Protein AF-A0A2V5Q571-F1 (afdb_monomer_lite)

Secondary structure (DSSP, 8-state):
-EE-----GGGTTTTSSS-GGGSEETTEEHHHHHHHHHHHHHHHTT-----EE--TTTHHHHHHHHHHHHHHHT--

Sequence (76 aa):
MILAAGYATRLHPLTLTRPKPLLPVAGKPMIEYVLDNLAVPLRRDGLDLIYVVTNARFAAQFEKWADDYRAASLSP

pLDDT: mean 91.31, std 9.98, range [42.5, 97.88]

Radius of gyration: 13.18 Å; chains: 1; bounding box: 26×24×38 Å

Structure (mmCIF, N/CA/C/O backbone):
data_AF-A0A2V5Q571-F1
#
_entry.id   AF-A0A2V5Q571-F1
#
loop_
_atom_site.group_PDB
_atom_site.id
_atom_site.type_symbol
_atom_site.label_atom_id
_atom_site.label_alt_id
_atom_site.label_comp_id
_atom_site.label_asym_id
_atom_site.label_entity_id
_atom_site.label_seq_id
_atom_site.pdbx_PDB_ins_code
_atom_site.Cartn_x
_atom_site.Cartn_y
_atom_site.Cartn_z
_atom_site.occupancy
_atom_site.B_iso_or_equiv
_atom_site.auth_seq_id
_atom_site.auth_comp_id
_atom_site.auth_asym_id
_atom_site.auth_atom_id
_atom_site.pdbx_PDB_model_num
ATOM 1 N N . MET A 1 1 ? 7.967 -11.035 -5.303 1.00 88.44 1 MET A N 1
ATOM 2 C CA . MET A 1 1 ? 6.922 -11.234 -4.269 1.00 88.44 1 MET A CA 1
ATOM 3 C C . MET A 1 1 ? 7.166 -10.267 -3.118 1.00 88.44 1 MET A C 1
ATOM 5 O O . MET A 1 1 ? 8.317 -10.103 -2.735 1.00 88.44 1 MET A O 1
ATOM 9 N N . ILE A 1 2 ? 6.116 -9.641 -2.580 1.00 93.31 2 ILE A N 1
ATOM 10 C CA . ILE A 1 2 ? 6.155 -8.708 -1.444 1.00 93.31 2 ILE A CA 1
ATOM 11 C C . ILE A 1 2 ? 5.323 -9.296 -0.299 1.00 93.31 2 ILE A C 1
ATOM 13 O O . ILE A 1 2 ? 4.144 -9.601 -0.473 1.00 93.31 2 ILE A O 1
ATOM 17 N N . LEU A 1 3 ? 5.934 -9.454 0.877 1.00 95.69 3 LEU A N 1
ATOM 18 C CA . LEU A 1 3 ? 5.275 -10.000 2.065 1.00 95.69 3 LEU A CA 1
ATOM 19 C C . LEU A 1 3 ? 4.710 -8.864 2.931 1.00 95.69 3 LEU A C 1
ATOM 21 O O . LEU A 1 3 ? 5.452 -8.065 3.498 1.00 95.69 3 LEU A O 1
ATOM 25 N N . ALA A 1 4 ? 3.386 -8.811 3.041 1.00 95.38 4 ALA A N 1
ATOM 26 C CA . ALA A 1 4 ? 2.610 -7.717 3.623 1.00 95.38 4 ALA A CA 1
ATOM 27 C C . ALA A 1 4 ? 1.543 -8.204 4.632 1.00 95.38 4 ALA A C 1
ATOM 29 O O . ALA A 1 4 ? 0.556 -7.514 4.886 1.00 95.38 4 ALA A O 1
ATOM 30 N N . ALA A 1 5 ? 1.726 -9.396 5.212 1.00 94.06 5 ALA A N 1
ATOM 31 C CA . ALA A 1 5 ? 0.731 -10.055 6.068 1.00 94.06 5 ALA A CA 1
ATOM 32 C C . ALA A 1 5 ? 0.821 -9.707 7.568 1.00 94.06 5 ALA A C 1
ATOM 34 O O . ALA A 1 5 ? -0.081 -10.047 8.332 1.00 94.06 5 ALA A O 1
ATOM 35 N N . GLY A 1 6 ? 1.883 -9.035 8.018 1.00 93.88 6 GLY A N 1
ATOM 36 C CA . GLY A 1 6 ? 2.062 -8.698 9.434 1.00 93.88 6 GLY A CA 1
ATOM 37 C C . GLY A 1 6 ? 1.137 -7.574 9.920 1.00 93.88 6 GLY A C 1
ATOM 38 O O . GLY A 1 6 ? 0.932 -6.584 9.223 1.00 93.88 6 GLY A O 1
ATOM 39 N N . TYR A 1 7 ? 0.647 -7.676 11.161 1.00 93.62 7 TYR A N 1
ATOM 40 C CA . TYR A 1 7 ? -0.202 -6.643 11.784 1.00 93.62 7 TYR A CA 1
ATOM 41 C C . TYR A 1 7 ? 0.554 -5.384 12.237 1.00 93.62 7 TYR A C 1
ATOM 43 O O . TYR A 1 7 ? -0.073 -4.374 12.534 1.00 93.62 7 TYR A O 1
ATOM 51 N N . ALA A 1 8 ? 1.891 -5.421 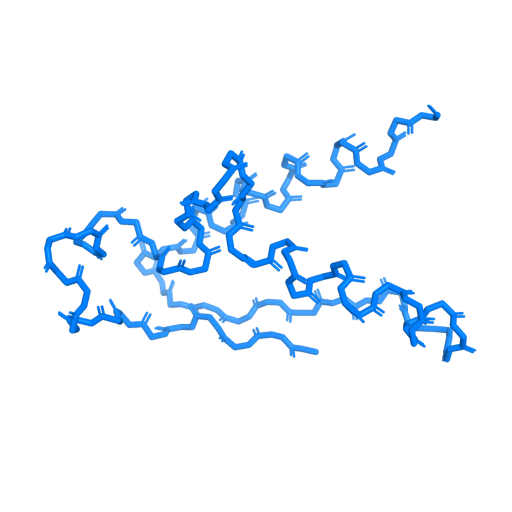12.293 1.00 93.75 8 ALA A N 1
ATOM 52 C CA . ALA A 1 8 ? 2.732 -4.276 12.660 1.00 93.75 8 ALA A CA 1
ATOM 53 C C . ALA A 1 8 ? 2.292 -3.571 13.966 1.00 93.75 8 ALA A C 1
ATOM 55 O O . ALA A 1 8 ? 2.194 -2.347 14.023 1.00 93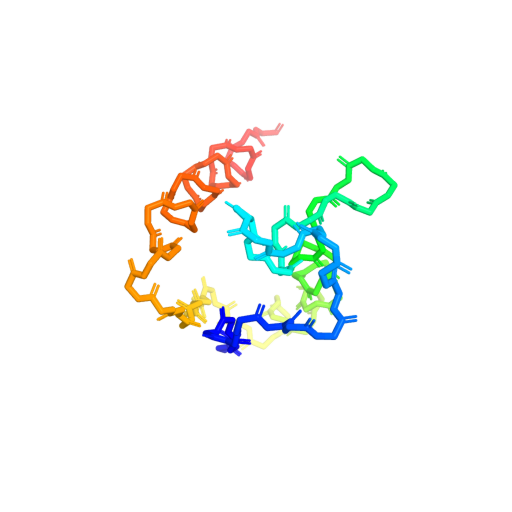.75 8 ALA A O 1
ATOM 56 N N . THR A 1 9 ? 2.061 -4.347 15.029 1.00 94.44 9 THR A N 1
ATOM 57 C CA . THR A 1 9 ? 1.495 -3.872 16.308 1.00 94.44 9 THR A CA 1
ATOM 58 C C . THR A 1 9 ? 2.349 -2.832 17.039 1.00 94.44 9 THR A C 1
ATOM 60 O O . THR A 1 9 ? 1.825 -2.036 17.810 1.00 94.44 9 THR A O 1
ATOM 63 N N . ARG A 1 10 ? 3.658 -2.773 16.760 1.00 96.62 10 ARG A N 1
ATOM 64 C CA . ARG A 1 10 ? 4.570 -1.741 17.295 1.00 96.62 10 ARG A CA 1
ATOM 65 C C . ARG A 1 10 ? 4.265 -0.325 16.788 1.00 96.62 10 ARG A C 1
ATOM 67 O O . ARG A 1 10 ? 4.768 0.629 17.361 1.00 96.62 10 ARG A O 1
ATOM 74 N N . LEU A 1 11 ? 3.489 -0.197 15.709 1.00 94.69 11 LEU A N 1
ATOM 75 C CA . LEU A 1 11 ? 3.074 1.085 15.129 1.00 94.69 11 LEU A CA 1
ATOM 76 C C . LEU A 1 11 ? 1.658 1.495 15.550 1.00 94.69 11 LEU A C 1
ATOM 78 O O . LEU A 1 11 ? 1.099 2.432 14.982 1.00 94.69 11 LEU A O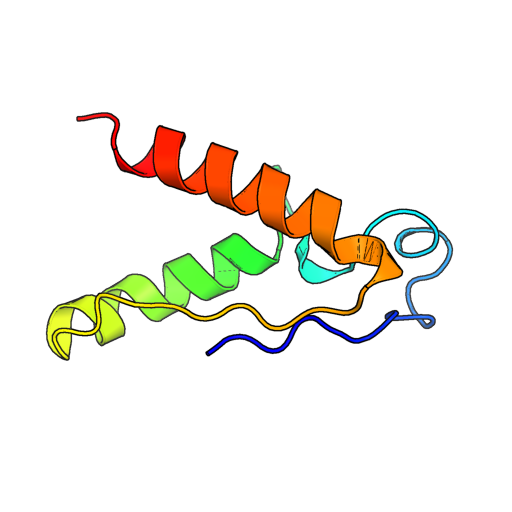 1
ATOM 82 N N . HIS A 1 12 ? 1.045 0.807 16.515 1.00 94.81 12 HIS A N 1
ATOM 83 C CA . HIS A 1 12 ? -0.232 1.258 17.055 1.00 94.81 12 HIS A CA 1
ATOM 84 C C . HIS A 1 12 ? -0.119 2.697 17.602 1.00 94.81 12 HIS A C 1
ATOM 86 O O . HIS A 1 12 ? 0.903 3.041 18.196 1.00 94.81 12 HIS A O 1
ATOM 92 N N . PRO A 1 13 ? -1.151 3.540 17.396 1.00 95.44 13 PRO A N 1
ATOM 93 C CA . PRO A 1 13 ? -2.481 3.199 16.870 1.00 95.44 13 PRO A CA 1
ATOM 94 C C . PRO A 1 13 ? -2.608 3.187 15.333 1.00 95.44 13 PRO A C 1
ATOM 96 O O . PRO A 1 13 ? -3.657 2.805 14.822 1.00 95.44 13 PRO A O 1
ATOM 99 N N . LEU A 1 14 ? -1.564 3.554 14.582 1.00 94.69 14 LEU A N 1
ATOM 100 C CA . LEU A 1 14 ? -1.631 3.748 13.123 1.00 94.69 14 LEU A CA 1
ATOM 101 C C . LEU A 1 14 ? -2.067 2.491 12.359 1.00 94.69 14 LEU A C 1
ATOM 103 O O . LEU A 1 14 ? -2.721 2.587 11.323 1.00 94.69 14 LEU A O 1
ATOM 107 N N . THR A 1 15 ? -1.712 1.311 12.870 1.00 95.81 15 THR A N 1
ATOM 108 C CA . THR A 1 15 ? -1.950 0.023 12.203 1.00 95.81 15 THR A CA 1
ATOM 109 C C . THR A 1 15 ? -3.188 -0.732 12.693 1.00 95.81 15 THR A C 1
ATOM 111 O O . THR A 1 15 ? -3.419 -1.872 12.290 1.00 95.81 15 THR A O 1
ATOM 114 N N . LEU A 1 16 ? -4.034 -0.102 13.519 1.00 95.31 16 LEU A N 1
ATOM 115 C CA . LEU A 1 16 ? -5.274 -0.724 14.000 1.00 95.31 16 LEU A CA 1
ATOM 116 C C . LEU A 1 16 ? -6.295 -0.949 12.876 1.00 95.31 16 LEU A C 1
ATOM 118 O O . LEU A 1 16 ? -6.981 -1.969 12.858 1.00 95.31 16 LEU A O 1
ATOM 122 N N . THR A 1 17 ? -6.407 -0.016 11.933 1.00 95.25 17 THR A N 1
ATOM 123 C CA . THR A 1 17 ? -7.417 -0.064 10.859 1.00 95.25 17 THR A CA 1
ATOM 124 C C . THR A 1 17 ? -6.814 -0.099 9.458 1.00 95.25 17 THR A C 1
ATOM 126 O O . THR A 1 17 ? -7.539 -0.342 8.495 1.00 95.25 17 THR A O 1
ATOM 129 N N . ARG A 1 18 ? -5.495 0.086 9.332 1.00 95.62 18 ARG A N 1
ATOM 130 C CA . ARG A 1 18 ? -4.779 0.139 8.054 1.00 95.62 18 ARG A CA 1
ATOM 131 C C . ARG A 1 18 ? -3.482 -0.673 8.127 1.00 95.62 18 ARG A C 1
ATOM 133 O O . ARG A 1 18 ? -2.731 -0.513 9.087 1.00 95.62 18 ARG A O 1
ATOM 140 N N . PRO A 1 19 ? -3.167 -1.529 7.141 1.00 96.94 19 PRO A N 1
ATOM 141 C CA . PRO A 1 19 ? -1.921 -2.281 7.150 1.00 96.94 19 PRO A CA 1
ATOM 142 C C . PRO A 1 19 ? -0.731 -1.341 6.919 1.00 96.94 19 PRO A C 1
ATOM 144 O O . PRO A 1 19 ? -0.811 -0.412 6.115 1.00 96.94 19 PRO A O 1
ATOM 147 N N . LYS A 1 20 ? 0.403 -1.613 7.581 1.00 97.62 20 LYS A N 1
ATOM 148 C CA . LYS A 1 20 ? 1.629 -0.799 7.465 1.00 97.62 20 LYS A CA 1
ATOM 149 C C . LYS A 1 20 ? 2.018 -0.472 6.009 1.00 97.62 20 LYS A C 1
ATOM 151 O O . LYS A 1 20 ? 2.316 0.691 5.755 1.00 97.62 20 LYS A O 1
ATOM 156 N N . PRO A 1 21 ? 2.009 -1.427 5.055 1.00 97.69 21 PRO A N 1
ATOM 157 C CA . PRO A 1 21 ? 2.406 -1.143 3.675 1.00 9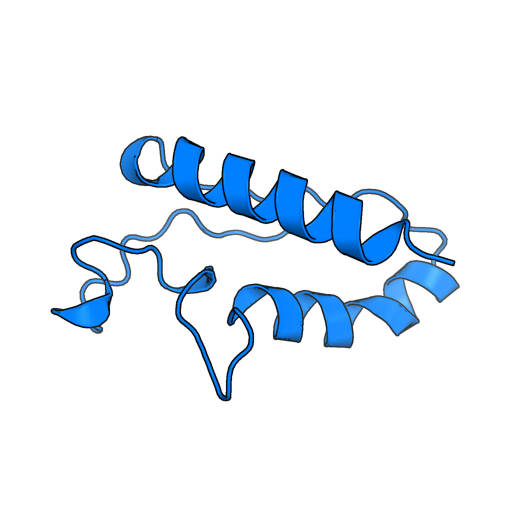7.69 21 PRO A CA 1
ATOM 158 C C . PRO A 1 21 ? 1.507 -0.128 2.953 1.00 97.69 21 PRO A C 1
ATOM 160 O O . PRO A 1 21 ? 1.962 0.497 2.004 1.00 97.69 21 PRO A O 1
ATOM 163 N N . LEU A 1 22 ? 0.267 0.077 3.409 1.00 97.62 22 LEU A N 1
ATOM 164 C CA . LEU A 1 22 ? -0.659 1.062 2.836 1.00 97.62 22 LEU A CA 1
ATOM 165 C C . LEU A 1 22 ? -0.712 2.371 3.639 1.00 97.62 22 LEU A C 1
ATOM 167 O O . LEU A 1 22 ? -1.527 3.245 3.345 1.00 97.62 22 LEU A O 1
ATOM 171 N N . LEU A 1 23 ? 0.125 2.532 4.670 1.00 97.50 23 LEU A N 1
ATOM 172 C CA . LEU A 1 23 ? 0.252 3.818 5.352 1.00 97.50 23 LEU A CA 1
ATOM 173 C C . LEU A 1 23 ? 0.867 4.855 4.399 1.00 97.50 23 LEU A C 1
ATOM 175 O O . LEU A 1 23 ? 1.840 4.531 3.710 1.00 97.50 23 LEU A O 1
ATOM 179 N N . PRO A 1 24 ? 0.339 6.093 4.370 1.00 96.75 24 PRO A N 1
ATOM 180 C CA . PRO A 1 24 ? 0.918 7.157 3.569 1.00 96.75 24 PRO A CA 1
ATOM 181 C C . PRO A 1 24 ? 2.249 7.608 4.177 1.00 96.75 24 PRO A C 1
ATOM 183 O O . PRO A 1 24 ? 2.351 7.867 5.376 1.00 96.75 24 PRO A O 1
ATOM 186 N N . VAL A 1 25 ? 3.258 7.743 3.328 1.00 96.75 25 VAL A N 1
ATOM 187 C CA . VAL A 1 25 ? 4.553 8.350 3.621 1.00 96.75 25 VAL A CA 1
ATOM 188 C C . VAL A 1 25 ? 4.739 9.434 2.570 1.00 96.75 25 VAL A C 1
ATOM 190 O O . VAL A 1 25 ? 4.643 9.141 1.388 1.00 96.75 25 VAL A O 1
ATOM 193 N N . ALA A 1 26 ? 4.884 10.695 2.987 1.00 96.38 26 ALA A N 1
ATOM 194 C CA . ALA A 1 26 ? 4.987 11.848 2.078 1.00 96.38 26 ALA A CA 1
ATOM 195 C C . ALA A 1 26 ? 3.943 11.857 0.928 1.00 96.38 26 ALA A C 1
ATOM 197 O O . ALA A 1 26 ? 4.253 12.200 -0.208 1.00 96.38 26 ALA A O 1
ATOM 198 N N . GLY A 1 27 ? 2.697 11.464 1.228 1.00 94.94 27 GLY A N 1
ATOM 199 C CA . GLY A 1 27 ? 1.584 11.447 0.269 1.00 94.94 27 GLY A CA 1
ATOM 200 C C . GLY A 1 27 ? 1.436 10.169 -0.566 1.00 94.94 27 GLY A C 1
ATOM 201 O O . GLY A 1 27 ? 0.421 10.023 -1.237 1.00 94.94 27 GLY A O 1
ATOM 202 N N . LYS A 1 28 ? 2.378 9.221 -0.486 1.00 95.19 28 LYS A N 1
ATOM 203 C CA . LYS A 1 28 ? 2.376 7.967 -1.257 1.00 95.19 28 LYS A CA 1
ATOM 204 C C . LYS A 1 28 ? 2.320 6.736 -0.335 1.00 95.19 28 LYS A C 1
ATOM 206 O O . LYS A 1 28 ? 2.942 6.753 0.729 1.00 95.19 28 LYS A O 1
ATOM 211 N N . PRO A 1 29 ? 1.583 5.662 -0.669 1.00 97.38 29 PRO A N 1
ATOM 212 C CA . PRO A 1 29 ? 1.606 4.430 0.119 1.00 97.38 29 PRO A CA 1
ATOM 213 C C . PRO A 1 29 ? 3.017 3.841 0.247 1.00 97.38 29 PRO A C 1
ATOM 215 O O . PRO A 1 29 ? 3.762 3.756 -0.728 1.00 97.38 29 PRO A O 1
ATOM 218 N N . MET A 1 30 ? 3.381 3.381 1.448 1.00 96.88 30 MET A N 1
ATOM 219 C CA . MET A 1 30 ? 4.714 2.829 1.740 1.00 96.88 30 MET A CA 1
ATOM 220 C C . MET A 1 30 ? 5.147 1.720 0.763 1.00 96.88 30 MET A C 1
ATOM 222 O O . MET A 1 30 ? 6.313 1.658 0.381 1.00 96.88 30 MET A O 1
ATOM 226 N N . ILE A 1 31 ? 4.223 0.846 0.356 1.00 96.38 31 ILE A N 1
ATOM 227 C CA . ILE A 1 31 ? 4.489 -0.251 -0.582 1.00 96.38 31 ILE A CA 1
ATOM 228 C C . ILE A 1 31 ? 4.945 0.249 -1.952 1.00 96.38 31 ILE A C 1
ATOM 230 O O . ILE A 1 31 ? 5.754 -0.405 -2.600 1.00 96.38 31 ILE A O 1
ATOM 234 N N . GLU A 1 32 ? 4.495 1.421 -2.386 1.00 95.88 32 GLU A N 1
ATOM 235 C CA . GLU A 1 32 ? 4.845 1.925 -3.706 1.00 95.88 32 GLU A CA 1
ATOM 236 C C . GLU A 1 32 ? 6.281 2.450 -3.760 1.00 95.88 32 GLU A C 1
ATOM 238 O O . GLU A 1 32 ? 6.910 2.359 -4.803 1.00 95.88 32 GLU A O 1
ATOM 243 N N . TYR A 1 33 ? 6.857 2.890 -2.638 1.00 95.69 33 TYR A N 1
ATOM 244 C CA . TYR A 1 33 ? 8.301 3.148 -2.568 1.00 95.69 33 TYR A CA 1
ATOM 245 C C . TYR A 1 33 ? 9.123 1.869 -2.777 1.00 95.69 33 TYR A C 1
ATOM 247 O O . TYR A 1 33 ? 10.202 1.903 -3.364 1.00 95.69 33 TYR A O 1
ATOM 255 N N . VAL A 1 34 ? 8.616 0.721 -2.309 1.00 93.56 34 VAL A N 1
ATOM 256 C CA . VAL A 1 34 ? 9.247 -0.580 -2.576 1.00 93.56 34 VAL A CA 1
ATOM 257 C C . VAL A 1 34 ? 9.147 -0.912 -4.063 1.00 93.56 34 VAL A C 1
ATOM 259 O O . VAL A 1 34 ? 10.129 -1.362 -4.644 1.00 93.56 34 VAL A O 1
ATOM 262 N N . LEU A 1 35 ? 7.993 -0.661 -4.685 1.00 92.44 35 LEU A N 1
ATOM 263 C CA . LEU A 1 35 ? 7.798 -0.874 -6.121 1.00 92.44 35 LEU A CA 1
ATOM 264 C C . LEU A 1 35 ? 8.702 0.027 -6.970 1.00 92.44 35 LEU A C 1
ATOM 266 O O . LEU A 1 35 ? 9.339 -0.479 -7.888 1.00 92.44 35 LEU A O 1
ATOM 270 N N . ASP A 1 36 ? 8.826 1.313 -6.634 1.00 92.00 36 ASP A N 1
ATOM 271 C CA . ASP A 1 36 ? 9.713 2.250 -7.335 1.00 92.00 36 ASP A CA 1
ATOM 272 C C . ASP A 1 36 ? 11.165 1.754 -7.328 1.00 92.00 36 ASP A C 1
ATOM 274 O O . ASP A 1 36 ? 11.828 1.722 -8.365 1.00 92.00 36 ASP A O 1
ATOM 278 N N . ASN A 1 37 ? 11.642 1.292 -6.167 1.00 89.94 37 ASN A N 1
ATOM 279 C CA . ASN A 1 37 ? 12.991 0.742 -6.021 1.00 89.94 37 ASN A CA 1
ATOM 280 C C . ASN A 1 37 ? 13.194 -0.547 -6.832 1.00 89.94 37 ASN A C 1
ATOM 282 O O . ASN A 1 37 ? 14.316 -0.857 -7.235 1.00 89.94 37 ASN A O 1
ATOM 286 N N . LEU A 1 38 ? 12.122 -1.307 -7.069 1.00 87.75 38 LEU A N 1
ATOM 287 C CA . LEU A 1 38 ? 12.150 -2.530 -7.867 1.00 87.75 38 LEU A CA 1
ATOM 288 C C . LEU A 1 38 ? 11.944 -2.268 -9.366 1.00 87.75 38 LEU A C 1
ATOM 290 O O . LEU A 1 38 ? 12.274 -3.133 -10.170 1.00 87.75 38 LEU A O 1
ATOM 294 N N . ALA A 1 39 ? 11.462 -1.096 -9.781 1.00 84.19 39 ALA A N 1
ATOM 295 C CA . ALA A 1 39 ? 11.093 -0.840 -11.174 1.00 84.19 39 ALA A CA 1
ATOM 296 C C . ALA A 1 39 ? 12.261 -1.038 -12.161 1.00 84.19 39 ALA A C 1
ATOM 298 O O . ALA A 1 39 ? 12.081 -1.635 -13.222 1.00 84.19 39 ALA A O 1
ATOM 299 N N . VAL A 1 40 ? 13.467 -0.577 -11.811 1.00 79.50 40 VAL A N 1
ATOM 300 C CA . VAL A 1 40 ? 14.670 -0.734 -12.649 1.00 79.50 40 VAL A CA 1
ATOM 301 C C . VAL A 1 40 ? 15.101 -2.203 -12.787 1.00 79.50 40 VAL A C 1
ATOM 303 O O . VAL A 1 40 ? 15.208 -2.669 -13.924 1.00 79.50 40 VAL A O 1
ATOM 306 N N . PRO A 1 41 ? 15.340 -2.963 -11.696 1.00 79.88 41 PRO A N 1
ATOM 307 C CA . PRO A 1 41 ? 15.729 -4.367 -11.821 1.00 79.88 41 PRO A CA 1
ATOM 308 C C . PRO A 1 41 ? 14.634 -5.228 -12.463 1.00 79.88 41 PRO A C 1
ATOM 310 O O . PRO A 1 41 ? 14.960 -6.078 -13.284 1.00 79.88 41 PRO A O 1
ATOM 313 N N . LEU A 1 42 ? 13.350 -4.973 -12.180 1.00 82.06 42 LEU A N 1
ATOM 314 C CA . LEU A 1 42 ? 12.244 -5.721 -12.790 1.00 82.06 42 LEU A CA 1
ATOM 315 C C . LEU A 1 42 ? 12.219 -5.568 -14.316 1.00 82.06 42 LEU A C 1
ATOM 317 O O . LEU A 1 42 ? 12.119 -6.567 -15.022 1.00 82.06 42 LEU A O 1
ATOM 321 N N . ARG A 1 43 ? 12.381 -4.341 -14.832 1.00 79.69 43 ARG A N 1
ATOM 322 C CA . ARG A 1 43 ? 12.442 -4.090 -16.284 1.00 79.69 43 ARG A CA 1
ATOM 323 C C . ARG A 1 43 ? 13.656 -4.739 -16.937 1.00 79.69 43 ARG A C 1
ATOM 325 O O . ARG A 1 43 ? 13.538 -5.279 -18.030 1.00 79.69 43 ARG A O 1
ATOM 332 N N . ARG A 1 44 ? 14.821 -4.673 -16.285 1.00 84.12 44 ARG A N 1
ATOM 333 C CA . ARG A 1 44 ? 16.056 -5.284 -16.800 1.00 84.12 44 ARG A CA 1
ATOM 334 C C . ARG A 1 44 ? 15.928 -6.804 -16.905 1.00 84.12 44 ARG A C 1
ATOM 336 O O . ARG A 1 44 ? 16.398 -7.384 -17.877 1.00 84.12 44 ARG A O 1
ATOM 343 N N . ASP A 1 45 ? 15.296 -7.417 -15.911 1.00 87.31 45 ASP A N 1
ATOM 344 C CA . ASP A 1 45 ? 15.233 -8.870 -15.766 1.00 87.31 45 ASP A CA 1
ATOM 345 C C . ASP A 1 45 ? 13.941 -9.467 -16.378 1.00 87.31 45 ASP A C 1
ATOM 347 O O . ASP A 1 45 ? 13.711 -10.670 -16.268 1.00 87.31 45 ASP A O 1
ATOM 351 N N . GLY A 1 46 ? 13.104 -8.649 -17.039 1.00 83.62 46 GLY A N 1
ATOM 352 C CA . GLY A 1 46 ? 11.871 -9.084 -17.715 1.00 83.62 46 GLY A CA 1
ATOM 353 C C . GLY A 1 46 ? 10.790 -9.607 -16.763 1.00 83.62 46 GLY A C 1
ATOM 354 O O . GLY A 1 46 ? 10.065 -10.545 -17.090 1.00 83.62 46 GLY A O 1
ATOM 355 N N . LEU A 1 47 ? 10.730 -9.066 -15.545 1.00 83.62 47 LEU A N 1
ATOM 356 C CA . LEU A 1 47 ? 9.797 -9.494 -14.509 1.00 83.62 47 LEU A CA 1
ATOM 357 C C . LEU A 1 47 ? 8.562 -8.591 -14.483 1.00 83.62 47 LEU A C 1
ATOM 359 O O . LEU A 1 47 ? 8.586 -7.506 -13.903 1.00 83.62 47 LEU A O 1
ATOM 363 N N . ASP A 1 48 ? 7.459 -9.097 -15.027 1.00 82.31 48 ASP A N 1
ATOM 364 C CA . ASP A 1 48 ? 6.224 -8.316 -15.195 1.00 82.31 48 ASP A CA 1
ATOM 365 C C . ASP A 1 48 ? 5.152 -8.610 -14.131 1.00 82.31 48 ASP A C 1
ATOM 367 O O . ASP A 1 48 ? 4.100 -7.970 -14.101 1.00 82.31 48 ASP A O 1
ATOM 371 N N . LEU A 1 49 ? 5.395 -9.582 -13.240 1.00 87.38 49 LEU A N 1
ATOM 372 C CA . LEU A 1 49 ? 4.407 -10.042 -12.264 1.00 87.38 49 LEU A CA 1
ATOM 373 C C . LEU A 1 49 ? 4.890 -9.907 -10.819 1.00 87.38 49 LEU A C 1
ATOM 375 O O . LEU A 1 49 ? 5.886 -10.499 -10.397 1.00 87.38 49 LEU A O 1
ATOM 379 N N . ILE A 1 50 ? 4.111 -9.179 -10.020 1.00 89.75 50 ILE A N 1
ATOM 380 C CA . ILE A 1 50 ? 4.365 -8.969 -8.595 1.00 89.75 50 ILE A CA 1
ATOM 381 C C . ILE A 1 50 ? 3.216 -9.560 -7.783 1.00 89.75 50 ILE A C 1
ATOM 383 O O . ILE A 1 50 ? 2.087 -9.082 -7.824 1.00 89.75 50 ILE A O 1
ATOM 387 N N . TYR A 1 51 ? 3.531 -10.569 -6.972 1.00 93.25 51 TYR A N 1
ATOM 388 C CA . TYR A 1 51 ? 2.618 -11.086 -5.954 1.00 93.25 51 TYR A CA 1
ATOM 389 C C . TYR A 1 51 ? 2.761 -10.301 -4.649 1.00 93.25 51 TYR A C 1
ATOM 391 O O . TYR A 1 51 ? 3.871 -10.215 -4.113 1.00 93.25 51 TYR A O 1
ATOM 399 N N . VAL A 1 52 ? 1.651 -9.786 -4.116 1.00 95.81 52 VAL A N 1
ATOM 400 C CA . VAL A 1 52 ? 1.562 -9.206 -2.767 1.00 95.81 52 VAL A CA 1
ATOM 401 C C . VAL A 1 52 ? 0.803 -10.180 -1.872 1.00 95.81 52 VAL A C 1
ATOM 403 O O . VAL A 1 52 ? -0.355 -10.491 -2.130 1.00 95.81 52 VAL A O 1
ATOM 406 N N . VAL A 1 53 ? 1.453 -10.671 -0.819 1.00 96.44 53 VAL A N 1
ATOM 407 C CA . VAL A 1 53 ? 0.860 -11.632 0.122 1.00 96.44 53 VAL A CA 1
ATOM 408 C C . VAL A 1 53 ? 0.444 -10.896 1.387 1.00 96.44 53 VAL A C 1
ATOM 410 O O . VAL A 1 53 ? 1.286 -10.292 2.050 1.00 96.44 53 VAL A O 1
ATOM 413 N N . THR A 1 54 ? -0.835 -10.958 1.756 1.00 96.50 54 THR A N 1
ATOM 414 C CA . THR A 1 54 ? -1.369 -10.282 2.947 1.00 96.50 54 THR A CA 1
ATOM 415 C C . THR A 1 54 ? -2.261 -11.198 3.791 1.00 96.50 54 THR A C 1
ATOM 417 O O . THR A 1 54 ? -2.473 -12.359 3.455 1.00 96.50 54 THR A O 1
ATOM 420 N N . ASN A 1 55 ? -2.743 -10.693 4.927 1.00 95.50 55 ASN A N 1
ATOM 421 C CA . ASN A 1 55 ? -3.682 -11.399 5.792 1.00 95.50 55 ASN A CA 1
ATOM 422 C C . ASN A 1 55 ? -5.141 -11.106 5.398 1.00 95.50 55 ASN A C 1
ATOM 424 O O . ASN A 1 55 ? -5.447 -10.068 4.813 1.00 95.50 55 ASN A O 1
ATOM 428 N N . ALA A 1 56 ? -6.057 -11.992 5.799 1.00 96.12 56 ALA A N 1
ATOM 429 C CA . ALA A 1 56 ? -7.480 -11.877 5.471 1.00 96.12 56 ALA A CA 1
ATOM 430 C C . ALA A 1 56 ? -8.130 -10.575 5.978 1.00 96.12 56 ALA A C 1
ATOM 432 O O . ALA A 1 56 ? -9.012 -10.032 5.323 1.00 96.12 56 ALA A O 1
ATOM 433 N N . ARG A 1 57 ? -7.672 -10.031 7.116 1.00 95.56 57 ARG A N 1
ATOM 434 C CA . ARG A 1 57 ? -8.236 -8.805 7.710 1.00 95.56 57 ARG A CA 1
ATOM 435 C C . ARG A 1 57 ? -8.064 -7.585 6.803 1.00 95.56 57 ARG A C 1
ATOM 437 O O . ARG A 1 57 ? -8.922 -6.709 6.809 1.00 95.56 5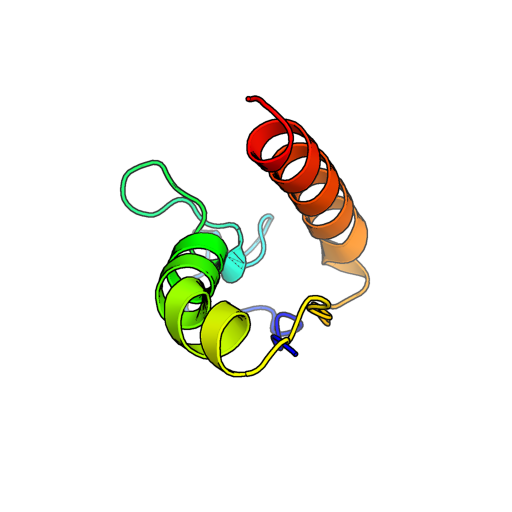7 ARG A O 1
ATOM 444 N N . PHE A 1 58 ? -6.956 -7.501 6.069 1.00 96.81 58 PHE A N 1
ATOM 445 C CA . PHE A 1 58 ? -6.638 -6.344 5.229 1.00 96.81 58 PHE A CA 1
ATOM 446 C C . PHE A 1 58 ? -6.692 -6.634 3.725 1.00 96.81 58 PHE A C 1
ATOM 448 O O . PHE A 1 58 ? -6.416 -5.725 2.946 1.00 96.81 58 PHE A O 1
ATOM 455 N N . ALA A 1 59 ? -7.079 -7.846 3.315 1.00 97.00 59 ALA A N 1
ATOM 456 C CA . ALA A 1 59 ? -7.128 -8.269 1.914 1.00 97.00 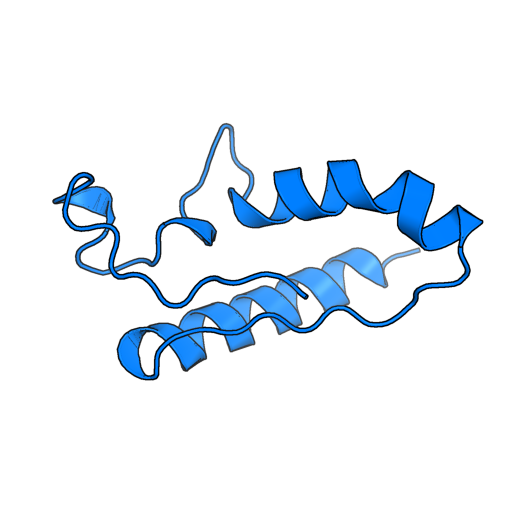59 ALA A CA 1
ATOM 457 C C . ALA A 1 59 ? -7.870 -7.265 1.016 1.00 97.00 59 ALA A C 1
ATOM 459 O O . ALA A 1 59 ? -7.272 -6.738 0.084 1.00 97.00 59 ALA A O 1
ATOM 460 N N . ALA A 1 60 ? -9.093 -6.877 1.390 1.00 97.88 60 ALA A N 1
ATOM 461 C CA . ALA A 1 60 ? -9.892 -5.912 0.629 1.00 97.88 60 ALA A CA 1
ATOM 462 C C . ALA A 1 60 ? -9.205 -4.540 0.448 1.00 97.88 60 ALA A C 1
ATOM 464 O O . ALA A 1 60 ? -9.394 -3.871 -0.564 1.00 97.88 60 ALA A O 1
ATOM 465 N N . GLN A 1 61 ? -8.381 -4.103 1.411 1.00 97.75 61 GLN A N 1
ATOM 466 C CA . GLN A 1 61 ? -7.638 -2.842 1.280 1.00 97.75 61 GLN A CA 1
ATOM 467 C C . GLN A 1 61 ? -6.497 -2.966 0.265 1.00 97.75 61 GLN A C 1
ATOM 469 O O . GLN A 1 61 ? -6.242 -2.024 -0.481 1.00 97.75 61 GLN A O 1
ATOM 474 N N . PHE A 1 62 ? -5.822 -4.118 0.231 1.00 97.81 62 PHE A N 1
ATOM 475 C CA . PHE A 1 62 ? -4.791 -4.402 -0.766 1.00 97.81 62 PHE A CA 1
ATOM 476 C C . PHE A 1 62 ? -5.377 -4.618 -2.160 1.00 97.81 62 PHE A C 1
ATOM 478 O O . PHE A 1 62 ? -4.779 -4.149 -3.120 1.00 97.81 62 PHE A O 1
ATOM 485 N N . GLU A 1 63 ? -6.534 -5.273 -2.274 1.00 97.44 63 GLU A N 1
ATOM 486 C CA . GLU A 1 63 ? -7.266 -5.413 -3.539 1.00 97.44 63 GLU A CA 1
ATOM 487 C C . GLU A 1 63 ? -7.612 -4.040 -4.108 1.00 97.44 63 GLU A C 1
ATOM 489 O O . GLU A 1 63 ? -7.194 -3.719 -5.219 1.00 97.44 63 GLU A O 1
ATOM 494 N N . LYS A 1 64 ? -8.247 -3.184 -3.293 1.00 97.69 64 LYS A N 1
ATOM 495 C CA . LYS A 1 64 ? -8.574 -1.819 -3.702 1.00 97.69 64 LYS A CA 1
ATOM 496 C C . LYS A 1 64 ? -7.328 -1.036 -4.129 1.00 97.69 64 LYS A C 1
ATOM 498 O O . LYS A 1 64 ? -7.329 -0.406 -5.181 1.00 97.69 64 LYS A O 1
ATOM 503 N N . TRP A 1 65 ? -6.267 -1.063 -3.322 1.00 97.12 65 TRP A N 1
ATOM 504 C CA . TRP A 1 65 ? -5.021 -0.377 -3.669 1.00 97.12 65 TRP A CA 1
ATOM 505 C C . TRP A 1 65 ? -4.421 -0.908 -4.979 1.00 97.12 65 TRP A C 1
ATOM 507 O O . TRP A 1 65 ? -3.944 -0.121 -5.790 1.00 97.12 65 TRP A O 1
ATOM 517 N N . ALA A 1 66 ? -4.466 -2.221 -5.218 1.00 95.56 66 ALA A N 1
ATOM 518 C CA . ALA A 1 66 ? -3.943 -2.812 -6.444 1.00 95.56 66 ALA A CA 1
ATOM 519 C C . ALA A 1 66 ? -4.753 -2.392 -7.683 1.00 95.56 66 ALA A C 1
ATOM 521 O O . ALA A 1 66 ? -4.160 -2.167 -8.738 1.00 95.56 66 ALA A O 1
ATOM 522 N N . ASP A 1 67 ? -6.077 -2.263 -7.564 1.00 96.31 67 ASP A N 1
ATOM 523 C CA . ASP A 1 67 ? -6.933 -1.720 -8.625 1.00 96.31 67 ASP A CA 1
ATOM 524 C C . ASP A 1 67 ? -6.582 -0.262 -8.934 1.00 96.31 67 ASP A C 1
ATOM 526 O O . ASP A 1 67 ? -6.323 0.074 -10.093 1.00 96.31 67 ASP A O 1
ATOM 530 N N . ASP A 1 68 ? -6.489 0.578 -7.898 1.00 95.56 68 ASP A N 1
ATOM 531 C CA . ASP A 1 68 ? -6.126 1.991 -8.033 1.00 95.56 68 ASP A CA 1
ATOM 532 C C . ASP A 1 68 ? -4.727 2.143 -8.676 1.00 95.56 68 ASP A C 1
ATOM 534 O O . ASP A 1 68 ? -4.538 2.929 -9.607 1.00 95.56 68 ASP A O 1
ATOM 538 N N . TYR A 1 69 ? -3.749 1.349 -8.225 1.00 93.44 69 TYR A N 1
ATOM 539 C CA . TYR A 1 69 ? -2.374 1.370 -8.731 1.00 93.44 69 TYR A CA 1
ATOM 540 C C . TYR A 1 69 ? -2.287 0.950 -10.204 1.00 93.44 69 TYR A C 1
ATOM 542 O O . TYR A 1 69 ? -1.579 1.585 -10.991 1.00 93.44 69 TYR A O 1
ATOM 550 N N . ARG A 1 70 ? -3.025 -0.096 -10.608 1.00 90.44 70 ARG A N 1
ATOM 551 C CA . ARG A 1 70 ? -3.104 -0.529 -12.013 1.00 90.44 70 ARG A CA 1
ATOM 552 C C . ARG A 1 70 ? -3.738 0.541 -12.893 1.00 90.44 70 ARG A C 1
ATOM 554 O O . ARG A 1 70 ? -3.198 0.831 -13.954 1.00 90.44 70 ARG A O 1
ATOM 561 N N . ALA A 1 71 ? -4.840 1.144 -12.450 1.00 92.44 71 ALA A N 1
ATOM 562 C CA . ALA A 1 71 ? -5.506 2.209 -13.194 1.00 92.44 71 ALA A CA 1
ATOM 563 C C . ALA A 1 71 ? -4.581 3.422 -13.413 1.00 92.44 71 ALA A C 1
ATOM 565 O O . ALA A 1 71 ? -4.500 3.944 -14.525 1.00 92.44 71 ALA A O 1
ATOM 566 N N . ALA A 1 72 ? -3.826 3.822 -12.385 1.00 88.25 72 ALA A N 1
ATOM 567 C CA . ALA A 1 72 ? -2.847 4.905 -12.487 1.00 88.25 72 ALA A CA 1
ATOM 568 C C . ALA A 1 72 ? -1.662 4.552 -13.405 1.00 88.25 72 ALA A C 1
ATOM 570 O O . ALA A 1 72 ? -1.197 5.398 -14.162 1.00 88.25 72 ALA A O 1
ATOM 571 N N . SER A 1 73 ? -1.197 3.299 -13.373 1.00 78.12 73 SER A N 1
ATOM 572 C CA . SER A 1 73 ? -0.050 2.830 -14.169 1.00 78.12 73 SER A CA 1
ATOM 573 C C . SER A 1 73 ? -0.367 2.604 -15.654 1.00 78.12 73 SER A C 1
ATOM 575 O O . SER A 1 73 ? 0.552 2.457 -16.455 1.00 78.12 73 SER A O 1
ATOM 577 N N . LEU A 1 74 ? -1.653 2.544 -16.019 1.00 66.31 74 LEU A N 1
ATOM 578 C CA . LEU A 1 74 ? -2.136 2.381 -17.396 1.00 66.31 74 LEU A CA 1
ATOM 579 C C . LEU A 1 74 ? -2.509 3.713 -18.070 1.00 66.31 74 LEU A C 1
ATOM 581 O O . LEU A 1 74 ? -2.925 3.706 -19.228 1.00 66.31 74 LEU A O 1
ATOM 585 N N . SER A 1 75 ? -2.381 4.843 -17.368 1.00 42.72 75 SER A N 1
ATOM 586 C CA . SER A 1 75 ? -2.534 6.161 -17.994 1.00 42.72 75 SER A CA 1
ATOM 587 C C . SER A 1 75 ? -1.295 6.481 -18.849 1.00 42.72 75 SER A C 1
ATOM 589 O O . SER A 1 75 ? -0.183 6.284 -18.355 1.00 42.72 75 SER A O 1
ATOM 591 N N . PRO A 1 76 ? -1.479 6.905 -20.117 1.00 42.50 76 PRO A N 1
ATOM 592 C CA . PRO A 1 76 ? -0.393 7.126 -21.077 1.00 42.50 76 PRO A CA 1
ATOM 593 C C . PRO A 1 76 ? 0.535 8.290 -20.712 1.00 42.50 76 PRO A C 1
ATOM 595 O O . PRO A 1 76 ? 0.076 9.238 -20.034 1.00 42.50 76 PRO A O 1
#

Foldseek 3Di:
DAEQADQPVVPPPQSVQAGQQQDDDPNHRNVVVVVVVCVVVCVVVVNDDDDYDYHPSCVVVVVVVVVVVVVVVPDD